Protein AF-A0A2R7KK40-F1 (afdb_monomer)

Structure (mmCIF, N/CA/C/O backbone):
data_AF-A0A2R7KK40-F1
#
_entry.id   AF-A0A2R7KK40-F1
#
loop_
_atom_site.group_PDB
_atom_site.id
_atom_site.type_symbol
_atom_site.label_atom_id
_atom_site.label_alt_id
_atom_site.label_comp_id
_atom_site.label_asym_id
_atom_site.label_entity_id
_atom_site.label_seq_id
_atom_site.pdbx_PDB_ins_code
_atom_site.Cartn_x
_atom_site.Cartn_y
_atom_site.Cartn_z
_atom_site.occupancy
_atom_site.B_iso_or_equiv
_atom_site.auth_seq_id
_atom_site.auth_comp_id
_atom_site.auth_asym_id
_atom_site.auth_atom_id
_atom_site.pdbx_PDB_model_num
ATOM 1 N N . MET A 1 1 ? 27.089 6.251 -17.482 1.00 39.16 1 MET A N 1
ATOM 2 C CA . MET A 1 1 ? 26.215 5.522 -16.544 1.00 39.16 1 MET A CA 1
ATOM 3 C C . MET A 1 1 ? 25.598 6.578 -15.654 1.00 39.16 1 MET A C 1
ATOM 5 O O . MET A 1 1 ? 26.250 7.009 -14.717 1.00 39.16 1 MET A O 1
ATOM 9 N N . GLY A 1 2 ? 24.464 7.135 -16.088 1.00 40.81 2 GLY A N 1
ATOM 10 C CA . GLY A 1 2 ? 23.787 8.200 -15.350 1.00 40.81 2 GLY A CA 1
ATOM 11 C C . GLY A 1 2 ? 23.300 7.654 -14.022 1.00 40.81 2 GLY A C 1
ATOM 12 O O . GLY A 1 2 ? 22.935 6.479 -13.963 1.00 40.81 2 GLY A O 1
ATOM 13 N N . ASP A 1 3 ? 23.364 8.486 -12.989 1.00 39.62 3 ASP A N 1
ATOM 14 C CA . ASP A 1 3 ? 22.859 8.200 -11.655 1.00 39.62 3 ASP A CA 1
ATOM 15 C C . ASP A 1 3 ? 21.513 7.491 -11.770 1.00 39.62 3 ASP A C 1
ATOM 17 O O . ASP A 1 3 ? 20.499 8.098 -12.124 1.00 39.62 3 ASP A O 1
ATOM 21 N N . TYR A 1 4 ? 21.520 6.177 -11.539 1.00 45.25 4 TYR A N 1
ATOM 22 C CA . TYR A 1 4 ? 20.296 5.425 -11.360 1.00 45.25 4 TYR A CA 1
ATOM 23 C C . TYR A 1 4 ? 19.645 6.050 -10.137 1.00 45.25 4 TYR A C 1
ATOM 25 O O . TYR A 1 4 ? 20.045 5.770 -9.006 1.00 45.25 4 TYR A O 1
ATOM 33 N N . LEU A 1 5 ? 18.700 6.963 -10.381 1.00 42.88 5 LEU A N 1
ATOM 34 C CA . LEU A 1 5 ? 17.743 7.439 -9.401 1.00 42.88 5 LEU A CA 1
ATOM 35 C C . LEU A 1 5 ? 17.305 6.193 -8.645 1.00 42.88 5 LEU A C 1
ATOM 37 O O . LEU A 1 5 ? 16.664 5.308 -9.214 1.00 42.88 5 LEU A O 1
ATOM 41 N N . ALA A 1 6 ? 17.740 6.077 -7.392 1.00 43.72 6 ALA A N 1
ATOM 42 C CA . ALA A 1 6 ? 17.302 5.033 -6.490 1.00 43.72 6 ALA A CA 1
ATOM 43 C C . ALA A 1 6 ? 15.847 5.347 -6.132 1.00 43.72 6 ALA A C 1
ATOM 45 O O . ALA A 1 6 ? 15.527 5.763 -5.021 1.00 43.72 6 ALA A O 1
ATOM 46 N N . THR A 1 7 ? 14.967 5.226 -7.122 1.00 52.88 7 THR A N 1
ATOM 47 C CA . THR A 1 7 ? 13.536 5.427 -7.006 1.00 52.88 7 THR A CA 1
ATOM 48 C C . THR A 1 7 ? 13.033 4.228 -6.222 1.00 52.88 7 THR A C 1
ATOM 50 O O . THR A 1 7 ? 12.720 3.179 -6.779 1.00 52.88 7 THR A O 1
ATOM 53 N N . ARG A 1 8 ? 13.062 4.330 -4.891 1.00 57.94 8 ARG A N 1
ATOM 54 C CA . ARG A 1 8 ? 12.488 3.312 -4.013 1.00 57.94 8 ARG A CA 1
ATOM 55 C C . ARG A 1 8 ? 10.976 3.395 -4.158 1.00 57.94 8 ARG A C 1
ATOM 57 O O . ARG A 1 8 ? 10.342 4.306 -3.635 1.00 57.94 8 ARG A O 1
ATOM 64 N N . ILE A 1 9 ? 10.420 2.464 -4.920 1.00 68.50 9 ILE A N 1
ATOM 65 C CA . ILE A 1 9 ? 8.978 2.320 -5.083 1.00 68.50 9 ILE A CA 1
ATOM 66 C C . ILE A 1 9 ? 8.475 1.514 -3.889 1.00 68.50 9 ILE A C 1
ATOM 68 O O . ILE A 1 9 ? 8.790 0.333 -3.750 1.00 68.50 9 ILE A O 1
ATOM 72 N N . PHE A 1 10 ? 7.722 2.165 -3.006 1.00 70.81 10 PHE A N 1
ATOM 73 C CA . PHE A 1 10 ? 7.048 1.492 -1.903 1.00 70.81 10 PHE A CA 1
ATOM 74 C C . PHE A 1 10 ? 5.784 0.824 -2.441 1.00 70.81 10 PHE A C 1
ATOM 76 O O . PHE A 1 10 ? 4.822 1.497 -2.799 1.00 70.81 10 PHE A O 1
ATOM 83 N N . LEU A 1 11 ? 5.819 -0.502 -2.539 1.00 82.38 11 LEU A N 1
ATOM 84 C CA . LEU A 1 11 ? 4.688 -1.318 -2.985 1.00 82.38 11 LEU A CA 1
ATOM 85 C C . LEU A 1 11 ? 3.794 -1.730 -1.816 1.00 82.38 11 LEU A C 1
ATOM 87 O O . LEU A 1 11 ? 2.584 -1.865 -1.969 1.00 82.38 11 LEU A O 1
ATOM 91 N N . GLU A 1 12 ? 4.399 -1.911 -0.647 1.00 89.00 12 GLU A N 1
ATOM 92 C CA . GLU A 1 12 ? 3.729 -2.329 0.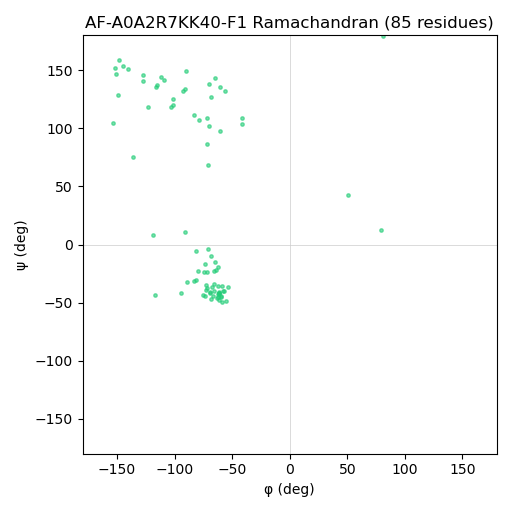572 1.00 89.00 12 GLU A CA 1
ATOM 93 C C . GLU A 1 12 ? 4.468 -1.763 1.788 1.00 89.00 12 GLU A C 1
ATOM 95 O O . GLU A 1 12 ? 5.695 -1.625 1.776 1.00 89.00 12 GLU A O 1
ATOM 100 N N . PHE A 1 13 ? 3.721 -1.449 2.843 1.00 89.69 13 PHE A N 1
ATOM 101 C CA . PHE A 1 13 ? 4.261 -1.251 4.183 1.00 89.69 13 PHE A CA 1
ATOM 102 C C . PHE A 1 13 ? 3.238 -1.672 5.237 1.00 89.69 13 PHE A C 1
ATOM 104 O O . PHE A 1 13 ? 2.038 -1.737 4.977 1.00 89.69 13 PHE A O 1
ATOM 111 N N . SER A 1 14 ? 3.711 -1.955 6.448 1.00 91.38 14 SER A N 1
ATOM 112 C CA . SER A 1 14 ? 2.860 -2.408 7.546 1.00 91.38 14 SER A CA 1
ATOM 113 C C . SER A 1 14 ? 3.265 -1.784 8.870 1.00 91.38 14 SER A C 1
ATOM 115 O O . SER A 1 14 ? 4.452 -1.538 9.093 1.00 91.38 14 SER A O 1
ATOM 117 N N . ALA A 1 15 ? 2.302 -1.617 9.768 1.00 91.19 15 ALA A N 1
ATOM 118 C CA . ALA A 1 15 ? 2.534 -1.180 11.137 1.00 91.19 15 ALA A CA 1
ATOM 119 C C . ALA A 1 15 ? 1.557 -1.860 12.101 1.00 91.19 15 ALA A C 1
ATOM 121 O O . ALA A 1 15 ? 0.457 -2.257 11.718 1.00 91.19 15 ALA A O 1
ATOM 122 N N . ASP A 1 16 ? 1.963 -1.993 13.361 1.00 93.19 16 ASP A N 1
ATOM 123 C CA . ASP A 1 16 ? 1.109 -2.556 14.403 1.00 93.19 16 ASP A CA 1
ATOM 124 C C . ASP A 1 16 ? -0.037 -1.593 14.739 1.00 93.19 16 ASP A C 1
ATOM 126 O O . ASP A 1 16 ? 0.174 -0.382 14.857 1.00 93.19 16 ASP A O 1
ATOM 130 N N . ILE A 1 17 ? -1.251 -2.128 14.919 1.00 89.81 17 ILE A N 1
ATOM 131 C CA . ILE A 1 17 ? -2.467 -1.324 15.147 1.00 89.81 17 ILE A CA 1
ATOM 132 C C . ILE A 1 17 ? -2.300 -0.413 16.361 1.00 89.81 17 ILE A C 1
ATOM 134 O O . ILE A 1 17 ? -2.646 0.759 16.295 1.00 89.81 17 ILE A O 1
ATOM 138 N N . VAL A 1 18 ? -1.677 -0.906 17.436 1.00 89.31 18 VAL A N 1
ATOM 139 C CA . VAL A 1 18 ? -1.436 -0.122 18.658 1.00 89.31 18 VAL A CA 1
ATOM 140 C C . VAL A 1 18 ? -0.628 1.146 18.365 1.00 89.31 18 VAL A C 1
ATOM 142 O O . VAL A 1 18 ? -0.918 2.207 18.911 1.00 89.31 18 VAL A O 1
ATOM 145 N N . SER A 1 19 ? 0.374 1.058 17.488 1.00 87.44 19 SER A N 1
ATOM 146 C CA . SER A 1 19 ? 1.203 2.204 17.105 1.00 87.44 19 SER A CA 1
ATOM 147 C C . SER A 1 19 ? 0.456 3.183 16.203 1.00 87.44 19 SER A C 1
ATOM 149 O O . SER A 1 19 ? 0.664 4.390 16.301 1.00 87.44 19 SER A O 1
ATOM 151 N N . VAL A 1 20 ? -0.412 2.668 15.334 1.00 86.94 20 VAL A N 1
ATOM 152 C CA . VAL A 1 20 ? -1.206 3.472 14.399 1.00 86.94 20 VAL A CA 1
ATOM 153 C C . VAL A 1 20 ? -2.330 4.199 15.131 1.00 86.94 20 VAL A C 1
ATOM 155 O O . VAL A 1 20 ? -2.513 5.397 14.937 1.00 86.94 20 VAL A O 1
ATOM 158 N N . ASP A 1 21 ? -3.030 3.515 16.028 1.00 86.31 21 ASP A N 1
ATOM 159 C CA . ASP A 1 21 ? -4.140 4.072 16.801 1.00 86.31 21 ASP A CA 1
ATOM 160 C C . ASP A 1 21 ? -3.666 5.065 17.869 1.00 86.31 21 ASP A C 1
ATOM 162 O O . ASP A 1 21 ? -4.408 5.974 18.242 1.00 86.31 21 ASP A O 1
ATOM 166 N N . ALA A 1 22 ? -2.405 4.965 18.307 1.00 87.00 22 ALA A N 1
ATOM 167 C CA . ALA A 1 22 ? -1.772 5.968 19.161 1.00 87.00 22 ALA A CA 1
ATOM 168 C C . ALA A 1 22 ? -1.593 7.336 18.468 1.00 87.00 22 ALA A C 1
ATOM 170 O O . ALA A 1 22 ? -1.351 8.341 19.144 1.00 87.00 22 ALA A O 1
ATOM 171 N N . VAL A 1 23 ? -1.718 7.412 17.135 1.00 84.81 23 VAL A N 1
ATOM 172 C CA . VAL A 1 23 ? -1.672 8.681 16.400 1.00 84.81 23 VAL A CA 1
ATOM 173 C C . VAL A 1 23 ? -2.947 9.478 16.669 1.00 84.81 23 VAL A C 1
ATOM 175 O O . VAL A 1 23 ? -4.021 9.166 16.162 1.00 84.81 23 VAL A O 1
ATOM 178 N N . GLN A 1 24 ? -2.818 10.569 17.427 1.00 73.12 24 GLN A N 1
ATOM 179 C CA . GLN A 1 24 ? -3.929 11.483 17.683 1.00 73.12 24 GLN A CA 1
ATOM 180 C C . GLN A 1 24 ? -4.333 12.249 16.410 1.00 73.12 24 GLN A C 1
ATOM 182 O O . GLN A 1 24 ? -3.520 12.920 15.747 1.00 73.12 24 GLN A O 1
ATOM 187 N N . THR A 1 25 ? -5.624 12.194 16.079 1.00 70.62 25 THR A N 1
ATOM 188 C CA . THR A 1 25 ? -6.212 12.916 14.947 1.00 70.62 25 THR A CA 1
ATOM 189 C C . THR A 1 25 ? -7.214 13.960 15.440 1.00 70.62 25 THR A C 1
ATOM 191 O O . THR A 1 25 ? -7.989 13.721 16.359 1.00 70.62 25 THR A O 1
ATOM 194 N N . ILE A 1 26 ? -7.165 15.158 14.846 1.00 69.38 26 ILE A N 1
ATOM 195 C CA . ILE A 1 26 ? -8.162 16.219 15.083 1.00 69.38 26 ILE A CA 1
ATOM 196 C C . ILE A 1 26 ? -9.382 15.974 14.175 1.00 69.38 26 ILE A C 1
ATOM 198 O O . ILE A 1 26 ? -10.512 16.274 14.545 1.00 69.38 26 ILE A O 1
ATOM 202 N N . THR A 1 27 ? -9.149 15.386 12.997 1.00 63.59 27 THR A N 1
ATOM 203 C CA . THR A 1 27 ? -10.140 14.955 12.003 1.00 63.59 27 THR A CA 1
ATOM 204 C C . THR A 1 27 ? -9.581 13.765 11.206 1.00 63.59 27 THR A C 1
ATOM 206 O O . THR A 1 27 ? -8.363 13.643 11.051 1.00 63.59 27 THR A O 1
ATOM 209 N N . GLY A 1 28 ? -10.456 12.891 10.694 1.00 71.44 28 GLY A N 1
ATOM 210 C CA . GLY A 1 28 ? -10.069 11.682 9.946 1.00 71.44 28 GLY A CA 1
ATOM 211 C C . GLY A 1 28 ? -9.669 10.494 10.832 1.00 71.44 28 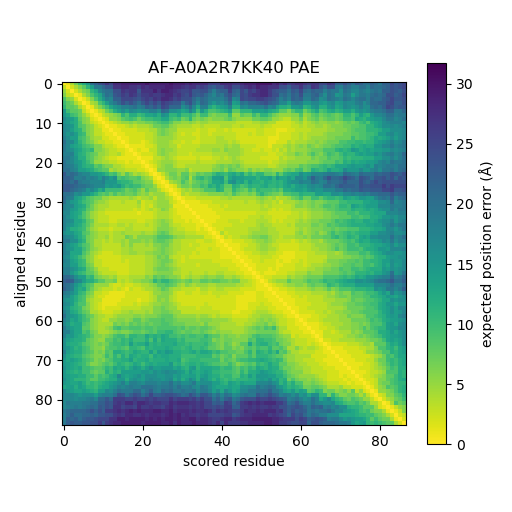GLY A C 1
ATOM 212 O O . GLY A 1 28 ? -9.696 10.584 12.061 1.00 71.44 28 GLY A O 1
ATOM 213 N N . THR A 1 29 ? -9.312 9.365 10.210 1.00 82.00 29 THR A N 1
ATOM 214 C CA . THR A 1 29 ? -8.921 8.144 10.937 1.00 82.00 29 THR A CA 1
ATOM 215 C C . THR A 1 29 ? -7.414 8.101 11.218 1.00 82.00 29 THR A C 1
ATOM 217 O O . THR A 1 29 ? -6.612 8.627 10.441 1.00 82.00 29 THR A O 1
ATOM 220 N N . SER A 1 30 ? -7.010 7.466 12.324 1.00 83.38 30 SER A N 1
ATOM 221 C CA . SER A 1 30 ? -5.598 7.357 12.731 1.00 83.38 30 SER A CA 1
ATOM 222 C C . SER A 1 30 ? -4.732 6.673 11.670 1.00 83.38 30 SER A C 1
ATOM 224 O O . SER A 1 30 ? -3.616 7.121 11.406 1.00 83.38 30 SER A O 1
ATOM 226 N N . LYS A 1 31 ? -5.289 5.677 10.965 1.00 86.38 31 LYS A N 1
ATOM 227 C CA . LYS A 1 31 ? -4.647 5.001 9.827 1.00 86.38 31 LYS A CA 1
ATOM 228 C C . LYS A 1 31 ? -4.342 5.937 8.654 1.00 86.38 31 LYS A C 1
ATOM 230 O O . LYS A 1 31 ? -3.254 5.849 8.092 1.00 86.38 31 LYS A O 1
ATOM 235 N N . ASP A 1 32 ? -5.244 6.856 8.308 1.00 85.56 32 ASP A N 1
ATOM 236 C CA . ASP A 1 32 ? -5.041 7.767 7.173 1.00 85.56 32 ASP A CA 1
ATOM 237 C C . ASP A 1 32 ? -3.933 8.768 7.498 1.00 85.56 32 ASP A C 1
ATOM 239 O O . ASP A 1 32 ? -3.048 9.035 6.682 1.00 85.56 32 ASP A O 1
ATOM 243 N N . LYS A 1 33 ? -3.940 9.277 8.736 1.00 86.88 33 LYS A N 1
ATOM 244 C CA . LYS A 1 33 ? -2.906 10.193 9.210 1.00 86.88 33 LYS A CA 1
ATOM 245 C C . LYS A 1 33 ? -1.549 9.502 9.303 1.00 86.88 33 LYS A C 1
ATOM 247 O O . LYS A 1 33 ? -0.566 10.066 8.832 1.00 86.88 33 LYS A O 1
ATOM 252 N N . PHE A 1 34 ? -1.496 8.284 9.836 1.00 89.12 34 PHE A N 1
ATOM 253 C CA . PHE A 1 34 ? -0.275 7.482 9.868 1.00 89.12 34 PHE A CA 1
ATOM 254 C C . PHE A 1 34 ? 0.263 7.199 8.458 1.00 89.12 34 PHE A C 1
ATOM 256 O O . PHE A 1 34 ? 1.445 7.389 8.200 1.00 89.12 34 PHE A O 1
ATOM 263 N N . ALA A 1 35 ? -0.590 6.811 7.508 1.00 88.19 35 ALA A N 1
ATOM 264 C CA . ALA A 1 35 ? -0.155 6.599 6.131 1.00 88.19 35 ALA A CA 1
ATOM 265 C C . ALA A 1 35 ? 0.408 7.891 5.513 1.00 88.19 35 ALA A C 1
ATOM 267 O O . ALA A 1 35 ? 1.468 7.866 4.893 1.00 88.19 35 ALA A O 1
ATOM 268 N N . SER A 1 36 ? -0.242 9.037 5.745 1.00 87.25 36 SER A N 1
ATOM 269 C CA . SER A 1 36 ? 0.197 10.332 5.202 1.00 87.25 36 SER A CA 1
ATOM 270 C C . SER A 1 36 ? 1.559 10.824 5.714 1.00 87.25 36 SER A C 1
ATOM 272 O O . SER A 1 36 ? 2.190 11.644 5.052 1.00 87.25 36 SER A O 1
ATOM 274 N N . THR A 1 37 ? 2.039 10.343 6.871 1.00 85.31 37 THR A N 1
ATOM 275 C CA . THR A 1 37 ? 3.387 10.687 7.360 1.00 85.31 37 THR A CA 1
ATOM 276 C C . THR A 1 37 ? 4.484 9.866 6.687 1.00 85.31 37 THR A C 1
ATOM 278 O O . THR A 1 37 ? 5.631 10.306 6.652 1.00 85.31 37 THR A O 1
ATOM 281 N N . ILE A 1 38 ? 4.145 8.690 6.152 1.00 84.06 38 ILE A N 1
ATOM 282 C CA . ILE A 1 38 ? 5.094 7.776 5.500 1.00 84.06 38 ILE A CA 1
ATOM 283 C C . ILE A 1 38 ? 5.112 8.016 3.989 1.00 84.06 38 ILE A C 1
ATOM 285 O O . ILE A 1 38 ? 6.176 8.024 3.369 1.00 84.06 38 ILE A O 1
ATOM 289 N N . ILE A 1 39 ? 3.937 8.216 3.389 1.00 83.12 39 ILE A N 1
ATOM 290 C CA . ILE A 1 39 ? 3.759 8.333 1.943 1.00 83.12 39 ILE A CA 1
ATOM 291 C C . ILE A 1 39 ? 2.988 9.598 1.564 1.00 83.12 39 ILE A C 1
ATOM 293 O O . ILE A 1 39 ? 1.999 9.968 2.189 1.00 83.12 39 ILE A O 1
ATOM 297 N N . GLY A 1 40 ? 3.413 10.245 0.476 1.00 81.56 40 GLY A N 1
ATOM 298 C CA . GLY A 1 40 ? 2.810 11.500 0.013 1.00 81.56 40 GLY A CA 1
ATOM 299 C C . GLY A 1 40 ? 1.429 11.361 -0.643 1.00 81.56 40 GLY A C 1
ATOM 300 O O . GLY A 1 40 ? 0.736 12.362 -0.795 1.00 81.56 40 GLY A O 1
ATOM 301 N N . LYS A 1 41 ? 1.029 10.148 -1.049 1.00 83.88 41 LYS A N 1
ATOM 302 C CA . LYS A 1 41 ? -0.274 9.853 -1.675 1.00 83.88 41 LYS A CA 1
ATOM 303 C C . LYS A 1 41 ? -0.895 8.571 -1.100 1.00 83.88 41 LYS A C 1
ATOM 305 O O . LYS A 1 41 ? -0.826 7.516 -1.734 1.00 83.88 41 LYS A O 1
ATOM 310 N N . PRO A 1 42 ? -1.443 8.626 0.126 1.00 85.50 42 PRO A N 1
ATOM 311 C CA . PRO A 1 42 ? -2.028 7.462 0.794 1.00 85.50 42 PRO A CA 1
ATOM 312 C C . PRO A 1 42 ? -3.280 6.912 0.102 1.00 85.50 42 PRO A C 1
ATOM 314 O O . PRO A 1 42 ? -3.570 5.727 0.217 1.00 85.50 42 PRO A O 1
ATOM 317 N N . ASP A 1 43 ? -3.975 7.733 -0.682 1.00 87.69 43 ASP A N 1
ATOM 318 C CA . ASP A 1 43 ? -5.143 7.367 -1.489 1.00 87.69 43 ASP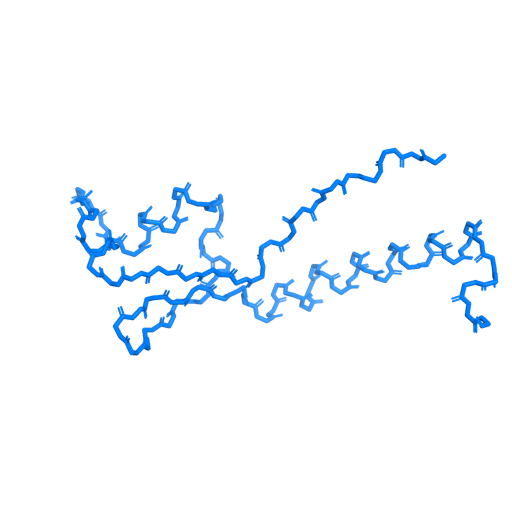 A CA 1
ATOM 319 C C . ASP A 1 43 ? -4.849 6.316 -2.572 1.00 87.69 43 ASP A C 1
ATOM 321 O O . ASP A 1 43 ? -5.763 5.634 -3.047 1.00 87.69 43 ASP A O 1
ATOM 325 N N . LEU A 1 44 ? -3.578 6.150 -2.943 1.00 87.50 44 LEU A N 1
ATOM 326 C CA . LEU A 1 44 ? -3.130 5.144 -3.906 1.00 87.50 44 LEU A CA 1
ATOM 327 C C . LEU A 1 44 ? -2.958 3.754 -3.285 1.00 87.50 44 LEU A C 1
ATOM 329 O O . LEU A 1 44 ? -2.681 2.801 -4.008 1.00 87.50 44 LEU A O 1
ATOM 333 N N . PHE A 1 45 ? -3.117 3.627 -1.968 1.00 90.31 45 PHE A N 1
ATOM 334 C CA . PHE A 1 45 ? -2.941 2.378 -1.242 1.00 90.31 45 PHE A CA 1
ATOM 335 C C . PHE A 1 45 ? -4.279 1.867 -0.706 1.00 90.31 45 PHE A C 1
ATOM 337 O O . PHE A 1 45 ? -5.142 2.633 -0.281 1.00 90.31 45 PHE A O 1
ATOM 344 N N . ASN A 1 46 ? -4.434 0.549 -0.703 1.00 91.69 46 ASN A N 1
ATOM 345 C CA . ASN A 1 46 ? -5.476 -0.149 0.031 1.00 91.69 46 ASN A CA 1
ATOM 346 C C . ASN A 1 46 ? -4.925 -0.532 1.402 1.00 91.69 46 ASN A C 1
ATOM 348 O O . ASN A 1 46 ? -3.821 -1.063 1.496 1.00 91.69 46 ASN A O 1
ATOM 352 N N . CYS A 1 47 ? -5.693 -0.252 2.451 1.00 90.94 47 CYS A N 1
ATOM 353 C CA . CYS A 1 47 ? -5.345 -0.603 3.821 1.00 90.94 47 CYS A CA 1
ATOM 354 C C . CYS A 1 47 ? -6.166 -1.818 4.254 1.00 90.94 47 CYS A C 1
ATOM 356 O O . CYS A 1 47 ? -7.396 -1.752 4.291 1.00 90.94 47 CYS A O 1
ATOM 358 N N . GLU A 1 48 ? -5.480 -2.904 4.581 1.00 92.81 48 GLU A N 1
ATOM 359 C CA . GLU A 1 48 ? -6.048 -4.132 5.125 1.00 92.81 48 GLU A CA 1
ATOM 360 C C . GLU A 1 48 ? -5.641 -4.271 6.593 1.00 92.81 48 GLU A C 1
ATOM 362 O O . GLU A 1 48 ? -4.511 -3.964 6.971 1.00 92.81 48 GLU A O 1
ATOM 367 N N . GLU A 1 49 ? -6.559 -4.749 7.426 1.00 91.62 49 GLU A N 1
ATOM 368 C CA . GLU A 1 49 ? -6.269 -5.103 8.812 1.00 91.62 49 GLU A CA 1
ATOM 369 C C . GLU A 1 49 ? -6.126 -6.621 8.909 1.00 91.62 49 GLU A C 1
ATOM 371 O O . GLU A 1 49 ? -7.000 -7.372 8.474 1.00 91.62 49 GLU A O 1
ATOM 376 N N . THR A 1 50 ? -5.005 -7.108 9.434 1.00 91.25 50 THR A N 1
ATOM 377 C CA . THR A 1 50 ? -4.765 -8.547 9.585 1.00 91.25 50 THR A CA 1
ATOM 378 C C . THR A 1 50 ? -3.879 -8.807 10.795 1.00 91.25 50 THR A C 1
ATOM 380 O O . THR A 1 50 ? -2.804 -8.227 10.925 1.00 91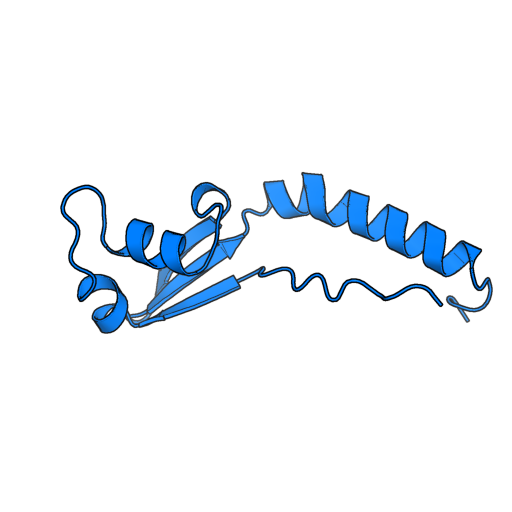.25 50 THR A O 1
ATOM 383 N N . ASN A 1 51 ? -4.312 -9.714 11.678 1.00 88.81 51 ASN A N 1
ATOM 384 C CA . ASN A 1 51 ? -3.542 -10.188 12.837 1.00 88.81 51 ASN A CA 1
ATOM 385 C C . ASN A 1 51 ? -2.961 -9.065 13.721 1.00 88.81 51 ASN A C 1
ATOM 387 O O . ASN A 1 51 ? -1.807 -9.137 14.137 1.00 88.81 51 ASN A O 1
ATOM 391 N N . GLY A 1 52 ? -3.741 -8.016 14.001 1.00 90.00 52 GLY A N 1
ATOM 392 C CA . GLY A 1 52 ? -3.285 -6.912 14.854 1.00 90.00 52 GLY A CA 1
ATOM 393 C C . GLY A 1 52 ? -2.375 -5.898 14.151 1.00 90.00 52 GLY A C 1
ATOM 394 O O . GLY A 1 52 ? -1.749 -5.071 14.818 1.00 90.00 52 GLY A O 1
ATOM 395 N N . ARG A 1 53 ? -2.290 -5.945 12.816 1.00 93.38 53 ARG A N 1
ATOM 396 C CA . ARG A 1 53 ? -1.478 -5.037 11.998 1.00 93.38 53 ARG A CA 1
ATOM 397 C C . ARG A 1 53 ? -2.315 -4.405 10.897 1.00 93.38 53 ARG A C 1
ATOM 399 O O . ARG A 1 53 ? -3.176 -5.062 10.315 1.00 93.38 53 ARG A O 1
ATOM 406 N N . TYR A 1 54 ? -1.997 -3.159 10.574 1.00 93.25 54 TYR A N 1
ATOM 407 C CA . TYR A 1 54 ? -2.426 -2.530 9.334 1.00 93.25 54 TYR A CA 1
ATOM 408 C C . TYR A 1 54 ? -1.371 -2.766 8.257 1.00 93.25 54 TYR A C 1
ATOM 410 O O . TYR A 1 54 ? -0.173 -2.588 8.494 1.00 93.25 54 TYR A O 1
ATOM 418 N N . ILE A 1 55 ? -1.822 -3.163 7.072 1.00 92.25 55 ILE A N 1
ATOM 419 C CA . ILE A 1 55 ? -0.995 -3.404 5.894 1.00 92.25 55 ILE A CA 1
ATOM 420 C C . ILE A 1 55 ? -1.526 -2.516 4.775 1.00 92.25 55 ILE A C 1
ATOM 422 O O . ILE A 1 55 ? -2.675 -2.643 4.360 1.00 92.25 55 ILE A O 1
ATOM 426 N N . TRP A 1 56 ? -0.690 -1.611 4.282 1.00 92.12 56 TRP A N 1
ATOM 427 C CA . TRP A 1 56 ? -0.996 -0.764 3.139 1.00 92.12 56 TRP A CA 1
ATOM 428 C C . TRP A 1 56 ? -0.309 -1.322 1.905 1.00 92.12 56 TRP A C 1
ATOM 430 O O . TRP A 1 56 ? 0.917 -1.394 1.863 1.00 92.12 56 TRP A O 1
ATOM 440 N N . LYS A 1 57 ? -1.094 -1.670 0.889 1.00 91.69 57 LYS A N 1
ATOM 441 C CA . LYS A 1 57 ? -0.620 -2.182 -0.402 1.00 91.69 57 LYS A CA 1
ATOM 442 C C . LYS A 1 57 ? -0.989 -1.214 -1.506 1.00 91.69 57 LYS A C 1
ATOM 444 O O . LYS A 1 57 ? -2.117 -0.725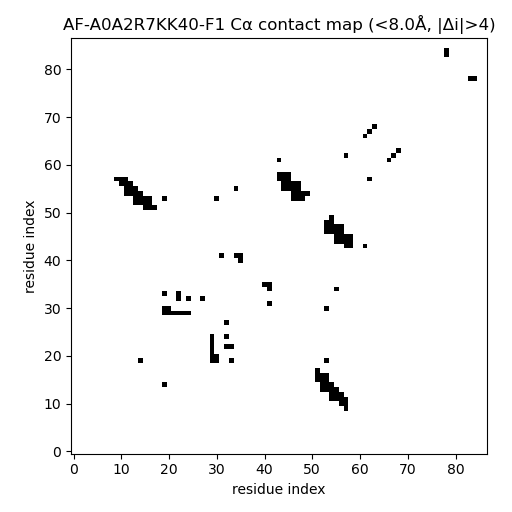 -1.536 1.00 91.69 57 LYS A O 1
ATOM 449 N N . LEU A 1 58 ? -0.061 -0.935 -2.414 1.00 88.44 58 LEU A N 1
ATOM 450 C CA . LEU A 1 58 ? -0.347 -0.092 -3.567 1.00 88.44 58 LEU A CA 1
ATOM 451 C C . LEU A 1 58 ? -1.454 -0.744 -4.403 1.00 88.44 58 LEU A C 1
ATOM 453 O O . LEU A 1 58 ? -1.440 -1.952 -4.645 1.00 88.44 58 LEU A O 1
ATOM 457 N N . LYS A 1 59 ? -2.421 0.065 -4.832 1.00 89.19 59 LYS A N 1
ATOM 458 C CA . LYS A 1 59 ? -3.541 -0.383 -5.655 1.00 89.19 59 LYS A CA 1
ATOM 459 C C . LYS A 1 59 ? -3.042 -1.058 -6.943 1.00 89.19 59 LYS A C 1
ATOM 461 O O . LYS A 1 59 ? -2.189 -0.472 -7.623 1.00 89.19 59 LYS A O 1
ATOM 466 N N . PRO A 1 60 ? -3.562 -2.247 -7.307 1.00 83.75 60 PRO A N 1
ATOM 467 C CA . PRO A 1 60 ? -3.166 -2.952 -8.527 1.00 83.75 60 PRO A CA 1
ATOM 468 C C . PRO A 1 60 ? -3.301 -2.089 -9.781 1.00 83.75 60 PRO A C 1
ATOM 470 O O . PRO A 1 60 ? -2.430 -2.109 -10.645 1.00 83.75 60 PRO A O 1
ATOM 473 N N . GLU A 1 61 ? -4.330 -1.244 -9.842 1.00 86.00 61 GLU A N 1
ATOM 474 C CA . GLU A 1 61 ? -4.581 -0.363 -10.980 1.00 86.00 61 GLU A CA 1
ATOM 475 C C . GLU A 1 61 ? -3.432 0.633 -11.185 1.00 86.00 61 GLU A C 1
ATOM 477 O O . GLU A 1 61 ? -3.063 0.941 -12.314 1.00 86.00 61 GLU A O 1
ATOM 482 N N . ILE A 1 62 ? -2.815 1.105 -10.098 1.00 81.94 62 ILE A N 1
ATOM 483 C CA . ILE A 1 62 ? -1.670 2.020 -10.154 1.00 81.94 62 ILE A CA 1
ATOM 484 C C . ILE A 1 62 ? -0.417 1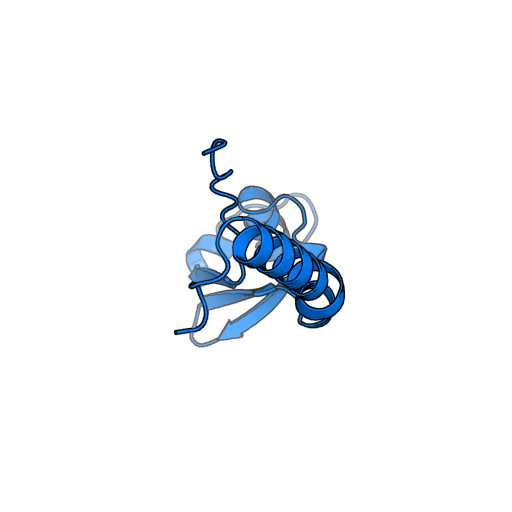.285 -10.636 1.00 81.94 62 ILE A C 1
ATOM 486 O O . ILE A 1 62 ? 0.366 1.839 -11.412 1.00 81.94 62 ILE A O 1
ATOM 490 N N . LEU A 1 63 ? -0.237 0.028 -10.223 1.00 73.88 63 LEU A N 1
ATOM 491 C CA . LEU A 1 63 ? 0.849 -0.819 -10.720 1.00 73.88 63 LEU A CA 1
ATOM 492 C C . LEU A 1 63 ? 0.723 -1.041 -12.228 1.00 73.88 63 LEU A C 1
ATOM 494 O O . LEU A 1 63 ? 1.681 -0.840 -12.975 1.00 73.88 63 LEU A O 1
ATOM 498 N N . GLU A 1 64 ? -0.467 -1.395 -12.692 1.00 78.12 64 GLU A N 1
ATOM 499 C CA . GLU A 1 64 ? -0.710 -1.676 -14.104 1.00 78.12 64 GLU A CA 1
ATOM 500 C C . GLU A 1 64 ? -0.630 -0.415 -14.972 1.00 78.12 64 GLU A C 1
ATOM 502 O O . GLU A 1 64 ? -0.041 -0.450 -16.052 1.00 78.12 64 GLU A O 1
ATOM 507 N N . GLN A 1 65 ? -1.172 0.714 -14.505 1.00 79.00 65 GLN A N 1
ATOM 508 C CA . GLN A 1 65 ? -1.231 1.947 -15.296 1.00 79.00 65 GLN A CA 1
ATOM 509 C C . GLN A 1 65 ? 0.064 2.757 -15.277 1.00 79.00 65 GLN A C 1
ATOM 511 O O . GLN A 1 65 ? 0.356 3.447 -16.252 1.00 79.00 65 GLN A O 1
ATOM 516 N N . HIS A 1 66 ? 0.838 2.705 -14.191 1.00 75.06 66 HIS A N 1
ATOM 517 C CA . HIS A 1 66 ? 2.011 3.568 -14.030 1.00 75.06 66 HIS A CA 1
ATOM 518 C C . HIS A 1 66 ? 3.320 2.789 -13.936 1.00 75.06 66 HIS A C 1
ATOM 520 O O . HIS A 1 66 ? 4.294 3.170 -14.587 1.00 75.06 66 HIS A O 1
ATOM 526 N N . LEU A 1 67 ? 3.360 1.691 -13.174 1.00 75.94 67 LEU A N 1
ATOM 527 C CA . LEU A 1 67 ? 4.600 0.933 -12.998 1.00 75.94 67 LEU A CA 1
ATOM 528 C C . LEU A 1 67 ? 4.937 0.103 -14.240 1.00 75.94 67 LEU A C 1
ATOM 530 O O . LEU A 1 67 ? 6.088 0.094 -14.667 1.00 75.94 67 LEU A O 1
ATOM 534 N N . TYR A 1 68 ? 3.956 -0.567 -14.847 1.00 76.12 68 TYR A N 1
ATOM 535 C CA . TYR A 1 68 ? 4.210 -1.416 -16.011 1.00 76.12 68 TYR A CA 1
ATOM 536 C C . TYR A 1 68 ? 4.743 -0.633 -17.228 1.00 76.12 68 TYR A C 1
ATOM 538 O O . TYR A 1 68 ? 5.754 -1.059 -17.797 1.00 76.12 68 TYR A O 1
ATOM 546 N N . PRO A 1 69 ? 4.173 0.528 -17.618 1.00 77.81 69 PRO A N 1
ATOM 547 C CA . PRO A 1 69 ? 4.743 1.342 -18.690 1.00 77.81 69 PRO A CA 1
ATOM 548 C C . PRO A 1 69 ? 6.144 1.856 -18.356 1.00 77.81 69 PRO A C 1
ATOM 550 O O . PRO A 1 69 ? 7.032 1.754 -19.199 1.00 77.81 69 PRO A O 1
ATOM 553 N N . PHE A 1 70 ? 6.364 2.320 -17.119 1.00 77.44 70 PHE A N 1
ATOM 554 C CA . PHE A 1 70 ? 7.679 2.769 -16.661 1.00 77.44 70 PHE A CA 1
ATOM 555 C C . PHE A 1 70 ? 8.728 1.657 -16.766 1.00 77.44 70 PHE A C 1
ATOM 557 O O . PHE A 1 70 ? 9.789 1.862 -17.349 1.00 77.44 70 PHE A O 1
ATOM 564 N N . LEU A 1 71 ? 8.423 0.458 -16.259 1.00 75.62 71 LEU A N 1
ATOM 565 C CA . LEU A 1 71 ? 9.323 -0.689 -16.354 1.00 75.62 71 LEU A CA 1
ATOM 566 C C . LEU A 1 71 ? 9.577 -1.065 -17.813 1.00 75.62 71 LEU A C 1
ATOM 568 O O . LEU A 1 71 ? 10.714 -1.328 -18.183 1.00 75.62 71 LEU A O 1
ATOM 572 N N . LYS A 1 72 ? 8.548 -1.056 -18.663 1.00 78.25 72 LYS A N 1
ATOM 573 C CA . LYS A 1 72 ? 8.691 -1.367 -20.089 1.00 78.25 72 LYS A CA 1
ATOM 574 C C . LYS A 1 72 ? 9.617 -0.384 -20.808 1.00 78.25 72 LYS A C 1
ATOM 576 O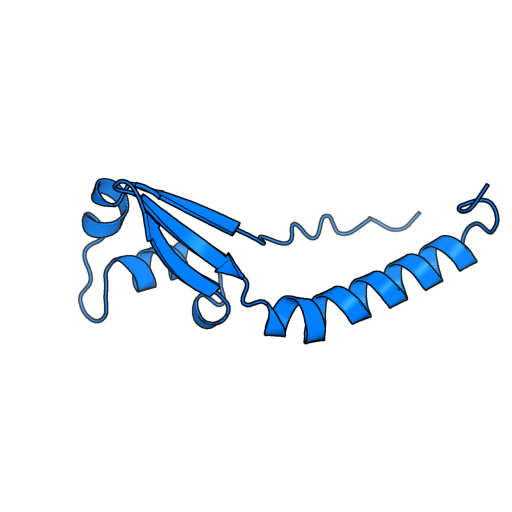 O . LYS A 1 72 ? 10.422 -0.814 -21.633 1.00 78.25 72 LYS A O 1
ATOM 581 N N . GLU A 1 73 ? 9.509 0.910 -20.517 1.00 78.50 73 GLU A N 1
ATOM 582 C CA . GLU A 1 73 ? 10.410 1.932 -21.060 1.00 78.50 73 GLU A CA 1
ATOM 583 C C . GLU A 1 73 ? 11.824 1.785 -20.502 1.00 78.50 73 GLU A C 1
ATOM 585 O O . GLU A 1 73 ? 12.774 1.701 -21.276 1.00 78.50 73 GLU A O 1
ATOM 590 N N . TYR A 1 74 ? 11.956 1.614 -19.188 1.00 75.44 74 TYR A N 1
ATOM 591 C CA . TYR A 1 74 ? 13.232 1.364 -18.529 1.00 75.44 74 TYR A CA 1
ATOM 592 C C . TYR A 1 74 ? 13.959 0.142 -19.109 1.00 75.44 74 TYR A C 1
ATOM 594 O O . TYR A 1 74 ? 15.132 0.228 -19.466 1.00 75.44 74 TYR A O 1
ATOM 602 N N . TYR A 1 75 ? 13.267 -0.991 -19.269 1.00 71.56 75 TYR A N 1
ATOM 603 C CA . TYR A 1 75 ? 13.833 -2.199 -19.872 1.00 71.56 75 TYR A CA 1
ATOM 604 C C . TYR A 1 75 ? 14.178 -1.993 -21.343 1.00 71.56 75 TYR A C 1
ATOM 606 O O . TYR A 1 75 ? 15.224 -2.461 -21.788 1.00 71.56 75 TYR A O 1
ATOM 614 N N . ARG A 1 76 ? 13.339 -1.285 -22.110 1.00 74.81 76 ARG A N 1
ATOM 615 C CA . ARG A 1 76 ? 13.643 -0.940 -23.505 1.00 74.81 76 ARG A CA 1
ATOM 616 C C . ARG A 1 76 ? 14.927 -0.120 -23.592 1.00 74.81 76 ARG A C 1
AT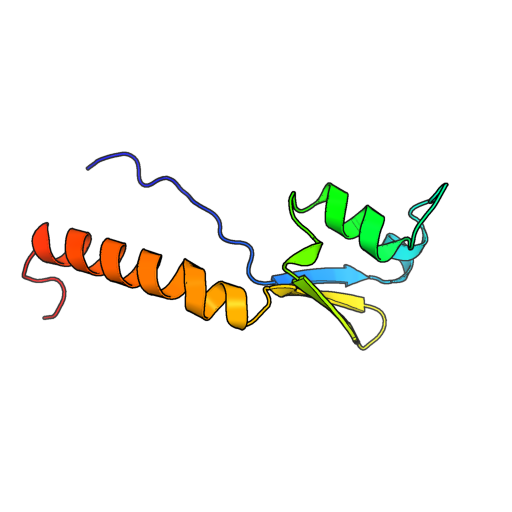OM 618 O O . ARG A 1 76 ? 15.750 -0.399 -24.461 1.00 74.81 76 ARG A O 1
ATOM 625 N N . ASP A 1 77 ? 15.101 0.861 -22.721 1.00 75.38 77 ASP A N 1
ATOM 626 C CA . ASP A 1 77 ? 16.279 1.723 -22.722 1.00 75.38 77 ASP A CA 1
ATOM 627 C C . ASP A 1 77 ? 17.523 0.980 -22.219 1.00 75.38 77 ASP A C 1
ATOM 629 O O . ASP A 1 77 ? 18.584 1.091 -22.832 1.00 75.38 77 ASP A O 1
ATOM 633 N N . ALA A 1 78 ? 17.386 0.125 -21.201 1.00 70.12 78 ALA A N 1
ATOM 634 C CA . ALA A 1 78 ? 18.457 -0.754 -20.732 1.00 70.12 78 ALA A CA 1
ATOM 635 C C . ALA A 1 78 ? 18.908 -1.759 -21.812 1.00 70.12 78 ALA A C 1
ATOM 637 O O . ALA A 1 78 ? 20.105 -1.899 -22.058 1.00 70.12 78 ALA A O 1
ATOM 638 N N . CYS A 1 79 ? 17.968 -2.404 -22.515 1.00 62.53 79 CYS A N 1
ATOM 639 C CA . CYS A 1 79 ? 18.276 -3.341 -23.603 1.00 62.53 79 CYS A CA 1
ATOM 640 C C . CYS A 1 79 ? 18.885 -2.634 -24.823 1.00 62.53 79 CYS A C 1
ATOM 642 O O . CYS A 1 79 ? 19.780 -3.172 -25.468 1.00 62.53 79 CYS A O 1
ATOM 644 N N . LYS A 1 80 ? 18.441 -1.410 -25.144 1.00 62.66 80 LYS A N 1
ATOM 645 C CA . LYS A 1 80 ? 19.074 -0.588 -26.190 1.00 62.66 80 LYS A CA 1
ATOM 646 C C . LYS A 1 80 ? 20.493 -0.163 -25.812 1.00 62.66 80 LYS A C 1
ATOM 648 O O . LYS A 1 80 ? 21.333 -0.032 -26.696 1.00 62.66 80 LYS A O 1
ATOM 653 N N . ALA A 1 81 ? 20.751 0.068 -24.525 1.00 59.66 81 ALA A N 1
ATOM 654 C CA . ALA A 1 81 ? 22.069 0.437 -24.026 1.00 59.66 81 ALA A CA 1
ATOM 655 C C . ALA A 1 81 ? 23.052 -0.746 -23.996 1.00 59.66 81 ALA A C 1
ATOM 657 O O . ALA A 1 81 ? 24.260 -0.516 -24.038 1.00 59.66 81 ALA A O 1
ATOM 658 N N . ASN A 1 82 ? 22.568 -1.993 -23.939 1.00 55.19 82 ASN A N 1
ATOM 659 C CA . ASN A 1 82 ? 23.413 -3.181 -24.024 1.00 55.19 82 ASN A CA 1
ATOM 660 C C . ASN A 1 82 ? 22.627 -4.402 -24.576 1.00 55.19 82 ASN A C 1
ATOM 662 O O . ASN A 1 82 ? 21.841 -5.004 -23.841 1.00 55.19 82 ASN A O 1
ATOM 666 N N . PRO A 1 83 ? 22.836 -4.787 -25.852 1.00 58.06 83 PRO A N 1
ATOM 667 C CA . PRO A 1 83 ? 22.043 -5.812 -26.542 1.00 58.06 83 PRO A CA 1
ATOM 668 C C . PRO A 1 83 ? 22.232 -7.247 -26.015 1.00 58.06 83 PRO A C 1
ATOM 670 O O . PRO A 1 83 ? 21.442 -8.115 -26.371 1.00 58.06 83 PRO A O 1
ATOM 673 N N . ASN A 1 84 ? 23.212 -7.495 -25.137 1.00 58.47 84 ASN A N 1
ATOM 674 C CA . ASN A 1 84 ? 23.484 -8.818 -24.555 1.00 58.47 84 ASN A CA 1
ATOM 675 C C . ASN A 1 84 ? 22.735 -9.087 -23.234 1.00 58.47 84 ASN A C 1
ATOM 677 O O . ASN A 1 84 ? 23.042 -10.047 -22.541 1.00 58.47 84 ASN A O 1
ATOM 681 N N . TYR A 1 85 ? 21.765 -8.255 -22.837 1.00 53.16 85 TYR A N 1
ATOM 682 C CA . TYR A 1 85 ? 21.031 -8.438 -21.569 1.00 53.16 85 TYR A CA 1
ATOM 683 C C . TYR A 1 85 ? 20.062 -9.636 -21.541 1.00 53.16 85 TYR A C 1
ATOM 68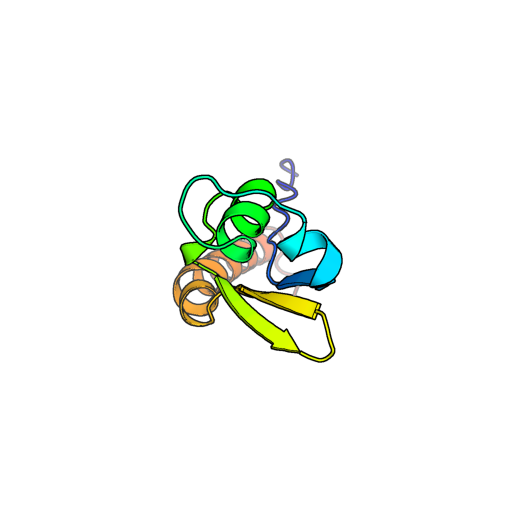5 O O . TYR A 1 85 ? 19.427 -9.877 -20.516 1.00 53.16 85 TYR A O 1
ATOM 693 N N . LEU A 1 86 ? 19.907 -10.345 -22.661 1.00 51.97 86 LEU A N 1
ATOM 694 C CA . LEU A 1 86 ? 18.979 -11.467 -22.830 1.00 51.97 86 LEU A CA 1
ATOM 695 C C . LEU A 1 86 ? 19.684 -12.796 -23.162 1.00 51.97 86 LEU A C 1
ATOM 697 O O . LEU A 1 86 ? 18.987 -13.756 -23.488 1.00 51.97 86 LEU A O 1
ATOM 701 N N . GLU A 1 87 ? 21.021 -12.852 -23.092 1.00 46.94 87 GLU A N 1
ATOM 702 C CA . GLU A 1 87 ? 21.781 -14.117 -23.123 1.00 46.94 87 GLU A CA 1
ATOM 703 C C . GLU A 1 87 ? 22.002 -14.686 -21.716 1.00 46.94 87 GLU A C 1
ATOM 705 O O . GLU A 1 87 ? 22.332 -13.901 -20.795 1.00 46.94 87 GLU A O 1
#

Solvent-accessible surface area (backbone atoms only — not comparable to full-atom values): 5325 Å² total; per-residue (Å²): 134,75,83,74,74,81,74,78,77,81,55,62,52,72,49,48,39,72,68,33,65,65,42,86,58,97,70,79,55,29,60,59,56,52,39,49,75,78,37,96,62,48,88,54,38,48,79,45,80,55,95,68,25,39,36,37,32,51,36,68,68,54,45,60,70,51,47,48,57,50,50,53,51,52,50,51,52,52,40,71,74,39,82,68,78,82,114

Foldseek 3Di:
DPPPPPPPDPQKDKDFLVVQQVQDDPDDHSVQVVQVVVDVCQVQWDWDDDDRMIMTGGDVVCCVPPVVVVVVVVVVVVCVVPVPPPD

Mean predicted aligned error: 9.94 Å

Secondary structure (DSSP, 8-state):
-----------EEEEEHHHHHTS--SSS-HHHHHHHHH-S-GGGEEEEEETTEEEEEE-HHHIIIIIHHHHHHHHHHHHHH-TTTT-

Radius of gyration: 17.77 Å; Cα contacts (8 Å, |Δi|>4): 73; chains: 1; bounding box: 36×30×46 Å

Sequence (87 aa):
MGDYLATRIFLEFSADIVSVDAVQTITGTSKDKFASTIIGKPDLFNCEETNGRYIWKLKPEILEQHLYPFLKEYYRDACKANPNYLE

Nearest PDB structures (foldseek):
  7r81-assembly1_L2  TM=4.500E-01  e=8.821E-01  Neurospora crassa
  7u5z-assembly1_A  TM=3.403E-01  e=5.915E+00  Human immunodeficiency virus type 1 BH10
  1rtj-assembly1_A  TM=3.478E-01  e=6.777E+00  Human immunodeficiency virus 1
  6dug-assembly1_A  TM=3.258E-01  e=5.915E+00  Human immunodeficiency virus type 1 BH10

pLDDT: mean 77.09, std 14.82, range [39.16, 93.38]